Protein AF-A0A336N4U8-F1 (afdb_monomer_lite)

pLDDT: mean 80.52, std 10.68, range [40.5, 95.94]

InterPro domains:
  IPR012902 Prokaryotic N-terminal methylation site [PF07963] (2-24)
  IPR012902 Prokaryotic N-terminal methylation site [PS00409] (3-23)
  IPR012902 Prokaryotic N-terminal methylation site [TIGR02532] (2-23)
  IPR045584 Pilin-like [SSF54523] (5-76)

Organism: Aggregatibacter aphrophilus (NCBI:txid732)

Radius of gyration: 25.29 Å; chains: 1; bounding box: 46×40×78 Å

Structure (mmCIF, N/CA/C/O backbone):
data_AF-A0A336N4U8-F1
#
_entry.id   AF-A0A336N4U8-F1
#
loop_
_atom_site.group_PDB
_atom_site.id
_atom_site.type_symbol
_atom_site.label_atom_id
_atom_site.label_alt_id
_atom_site.label_comp_id
_atom_site.label_asym_id
_atom_site.label_entity_id
_atom_site.label_seq_id
_atom_site.pdbx_PDB_ins_code
_atom_site.Cartn_x
_atom_site.Cartn_y
_atom_site.Cartn_z
_atom_site.occupancy
_atom_site.B_iso_or_equiv
_atom_site.auth_seq_id
_atom_site.auth_comp_id
_atom_site.auth_asym_id
_atom_site.auth_atom_id
_atom_site.pdbx_PDB_model_num
ATOM 1 N N . MET A 1 1 ? -20.601 27.122 49.981 1.00 42.88 1 MET A N 1
ATOM 2 C CA . MET A 1 1 ? -21.304 25.830 50.138 1.00 42.88 1 MET A CA 1
ATOM 3 C C . MET A 1 1 ? -20.986 24.966 48.926 1.00 42.88 1 MET A C 1
ATOM 5 O O . MET A 1 1 ? -21.447 25.288 47.840 1.00 42.88 1 MET A O 1
ATOM 9 N N . GLN A 1 2 ? -20.132 23.950 49.074 1.00 58.97 2 GLN A N 1
ATOM 10 C CA . GLN A 1 2 ? -19.829 23.014 47.985 1.00 58.97 2 GLN A CA 1
ATOM 11 C C . GLN A 1 2 ? -20.971 21.997 47.897 1.00 58.97 2 GLN A C 1
ATOM 13 O O . GLN A 1 2 ? -21.225 21.275 48.858 1.00 58.97 2 GLN A O 1
ATOM 18 N N . LYS A 1 3 ? -21.703 21.980 46.778 1.00 71.00 3 LYS A N 1
ATOM 19 C CA . LYS A 1 3 ? -22.674 20.918 46.496 1.00 71.00 3 LYS A CA 1
ATOM 20 C C . LYS A 1 3 ? -21.873 19.670 46.123 1.00 71.00 3 LYS A C 1
ATOM 22 O O . LYS A 1 3 ? -21.186 19.676 45.107 1.00 71.00 3 LYS A O 1
ATOM 27 N N . GLY A 1 4 ? -21.884 18.659 46.988 1.00 74.50 4 GLY A N 1
ATOM 28 C CA . GLY A 1 4 ? -21.254 17.371 46.704 1.00 74.50 4 GLY A CA 1
ATOM 29 C C . GLY A 1 4 ? -22.028 16.623 45.620 1.00 74.50 4 GLY A C 1
ATOM 30 O O . GLY A 1 4 ? -23.255 16.694 45.586 1.00 74.50 4 GLY A O 1
ATOM 31 N N . PHE A 1 5 ? -21.312 15.918 44.744 1.00 78.75 5 PHE A N 1
ATOM 32 C CA . PHE A 1 5 ? -21.928 15.009 43.778 1.00 78.75 5 PHE A CA 1
ATOM 33 C C . PHE A 1 5 ? -22.623 13.869 44.518 1.00 78.75 5 PHE A C 1
ATOM 35 O O . PHE A 1 5 ? -22.027 13.227 45.387 1.00 78.75 5 PHE A O 1
ATOM 42 N N . THR A 1 6 ? -23.881 13.606 44.172 1.00 88.69 6 THR A N 1
ATOM 43 C CA . THR A 1 6 ? -24.592 12.459 44.741 1.00 88.69 6 THR A CA 1
ATOM 44 C C . THR A 1 6 ? -24.152 11.172 44.044 1.00 88.69 6 THR A C 1
ATOM 46 O O . THR A 1 6 ? -23.841 11.159 42.853 1.00 88.69 6 THR A O 1
ATOM 49 N N . LEU A 1 7 ? -24.135 10.058 44.779 1.00 86.25 7 LEU A N 1
ATOM 50 C CA . LEU A 1 7 ? -23.745 8.752 44.230 1.00 86.25 7 LEU A CA 1
ATOM 51 C C . LEU A 1 7 ? -24.633 8.336 43.041 1.00 86.25 7 LEU A C 1
ATOM 53 O O . LEU A 1 7 ? -24.156 7.756 42.068 1.00 86.25 7 LEU A O 1
ATOM 57 N N . LEU A 1 8 ? -25.916 8.694 43.097 1.00 90.50 8 LEU A N 1
ATOM 58 C CA . LEU A 1 8 ? -26.890 8.443 42.038 1.00 90.50 8 LEU A CA 1
ATOM 59 C C . LEU A 1 8 ? -26.586 9.250 40.766 1.00 90.50 8 LEU A C 1
ATOM 61 O O . LEU A 1 8 ? -26.689 8.723 39.663 1.00 90.50 8 LEU A O 1
ATOM 65 N N . GLU A 1 9 ? -26.149 10.497 40.907 1.00 90.94 9 GLU A N 1
ATOM 66 C CA . GLU A 1 9 ? -25.780 11.364 39.784 1.00 90.94 9 GLU A CA 1
ATOM 67 C C . GLU A 1 9 ? -24.530 10.851 39.055 1.00 90.94 9 GLU A C 1
ATOM 69 O O . GLU A 1 9 ? -24.489 10.850 37.825 1.00 90.94 9 GLU A O 1
ATOM 74 N N . ILE A 1 10 ? -23.560 10.298 39.794 1.00 91.94 10 ILE A N 1
ATOM 75 C CA . ILE A 1 10 ? -22.389 9.629 39.206 1.00 91.94 10 ILE A CA 1
ATOM 76 C C . ILE A 1 10 ? -22.800 8.354 38.455 1.00 91.94 10 ILE A C 1
ATOM 78 O O . ILE A 1 10 ? -22.328 8.123 37.342 1.00 91.94 10 ILE A O 1
ATOM 82 N N . LEU A 1 11 ? -23.697 7.537 39.018 1.00 93.75 11 LEU A N 1
ATOM 83 C CA . LEU A 1 11 ? -24.187 6.318 38.361 1.00 93.75 11 LEU A CA 1
ATOM 84 C C . LEU A 1 11 ? -24.934 6.622 37.058 1.00 93.75 11 LEU A C 1
ATOM 86 O O . LEU A 1 11 ? -24.706 5.955 36.049 1.00 93.75 11 LEU A O 1
ATOM 90 N N . ILE A 1 12 ? -25.785 7.650 37.058 1.00 94.19 12 ILE A N 1
ATOM 91 C CA . ILE A 1 12 ? -26.498 8.089 35.855 1.00 94.19 12 ILE A CA 1
ATOM 92 C C . ILE A 1 12 ? -25.511 8.629 34.816 1.00 94.19 12 ILE A C 1
ATOM 94 O O . ILE A 1 12 ? -25.603 8.262 33.645 1.00 94.19 12 ILE A O 1
ATOM 98 N N . ALA A 1 13 ? -24.532 9.442 35.222 1.00 94.62 13 ALA A N 1
ATOM 99 C CA . ALA A 1 13 ? -23.511 9.950 34.311 1.00 94.62 13 ALA A CA 1
ATOM 100 C C . ALA A 1 13 ? -22.697 8.814 33.666 1.00 94.62 13 ALA A C 1
ATOM 102 O O . ALA A 1 13 ? -22.499 8.813 32.451 1.00 94.62 13 ALA A O 1
ATOM 103 N N . LEU A 1 14 ? -22.282 7.810 34.446 1.00 94.25 14 LEU A N 1
ATOM 104 C CA . LEU A 1 14 ? -21.571 6.634 33.934 1.00 94.25 14 LEU A CA 1
ATOM 105 C C . LEU A 1 14 ? -22.427 5.816 32.963 1.00 94.25 14 LEU A C 1
ATOM 107 O O . LEU A 1 14 ? -21.925 5.373 31.929 1.00 94.25 14 LEU A O 1
ATOM 111 N N . LEU A 1 15 ? -23.717 5.648 33.263 1.00 95.00 15 LEU A N 1
ATOM 112 C CA . LEU A 1 15 ? -24.656 4.963 32.379 1.00 95.00 15 LEU A CA 1
ATOM 113 C C . LEU A 1 15 ? -24.791 5.700 31.039 1.00 95.00 15 LEU A C 1
ATOM 115 O O . LEU A 1 15 ? -24.686 5.076 29.985 1.00 95.00 15 LEU A O 1
ATOM 119 N N . ILE A 1 16 ? -24.933 7.026 31.068 1.00 95.94 16 ILE A N 1
ATOM 120 C CA . ILE A 1 16 ? -25.013 7.852 29.856 1.00 95.94 16 ILE A CA 1
ATOM 121 C C . ILE A 1 16 ? -23.712 7.761 29.045 1.00 95.94 16 ILE A C 1
ATOM 123 O O . ILE A 1 16 ? -23.762 7.543 27.835 1.00 95.94 16 ILE A O 1
ATOM 127 N N . ILE A 1 17 ? -22.545 7.866 29.690 1.00 95.31 17 ILE A N 1
ATOM 128 C CA . ILE A 1 17 ? -21.240 7.759 29.016 1.00 95.31 17 ILE A CA 1
ATOM 129 C C . ILE A 1 17 ? -21.076 6.381 28.359 1.00 95.31 17 ILE A C 1
ATOM 131 O O . ILE A 1 17 ? -20.644 6.299 27.210 1.00 95.31 17 ILE A O 1
ATOM 135 N N . SER A 1 18 ? -21.462 5.305 29.048 1.00 93.44 18 SER A N 1
ATOM 136 C CA . SER A 1 18 ? -21.406 3.939 28.514 1.00 93.44 18 SER A CA 1
ATOM 137 C C . SER A 1 18 ? -22.267 3.773 27.254 1.00 93.44 18 SER A C 1
ATOM 139 O O . SER A 1 18 ? -21.812 3.245 26.233 1.00 93.44 18 SER A O 1
ATOM 141 N N . VAL A 1 19 ? -23.493 4.305 27.274 1.00 94.06 19 VAL A N 1
ATOM 142 C CA . VAL A 1 19 ? -24.397 4.275 26.114 1.00 94.06 19 VAL A CA 1
ATOM 143 C C . VAL A 1 19 ? -23.842 5.111 24.953 1.00 94.06 19 VAL A C 1
ATOM 145 O O . VAL A 1 19 ? -23.869 4.680 23.803 1.00 94.06 19 VAL A O 1
ATOM 148 N N . LEU A 1 20 ? -23.263 6.282 25.224 1.00 94.06 20 LEU A N 1
ATOM 149 C CA . LEU A 1 20 ? -22.661 7.117 24.179 1.00 94.06 20 LEU A CA 1
ATOM 150 C C . LEU A 1 20 ? -21.428 6.463 23.541 1.00 94.06 20 LEU A C 1
ATOM 152 O O . LEU A 1 20 ? -21.244 6.533 22.322 1.00 94.06 20 LEU A O 1
ATOM 156 N N . LEU A 1 21 ? -20.584 5.806 24.338 1.00 91.31 21 LEU A N 1
ATOM 157 C CA . LEU A 1 21 ? -19.394 5.113 23.842 1.00 91.31 21 LEU A CA 1
ATOM 158 C C . LEU A 1 21 ? -19.759 3.918 22.959 1.00 91.31 21 LEU A C 1
ATOM 160 O O . LEU A 1 21 ? -19.162 3.743 21.898 1.00 91.31 21 LEU A O 1
ATOM 164 N N . THR A 1 22 ? -20.766 3.134 23.349 1.00 90.56 22 THR A N 1
ATOM 165 C CA . THR A 1 22 ? -21.197 1.962 22.567 1.00 90.56 22 THR A CA 1
ATOM 166 C C . THR A 1 22 ? -21.756 2.335 21.193 1.00 90.56 22 THR A C 1
ATOM 168 O O . THR A 1 22 ? -21.591 1.565 20.251 1.00 90.56 22 THR A O 1
ATOM 171 N N . LEU A 1 23 ? -22.336 3.528 21.038 1.00 87.81 23 LEU A N 1
ATOM 172 C CA . LEU A 1 23 ? -22.851 4.018 19.755 1.00 87.81 23 LEU A CA 1
ATOM 173 C C . LEU A 1 23 ? -21.785 4.726 18.901 1.00 87.81 23 LEU A C 1
ATOM 175 O O . LEU A 1 23 ? -21.727 4.537 17.686 1.00 87.81 23 LEU A O 1
ATOM 179 N N . SER A 1 24 ? -20.928 5.542 19.519 1.00 85.50 24 SER A N 1
ATOM 180 C CA . SER A 1 24 ? -19.949 6.369 18.793 1.00 85.50 24 SER A CA 1
ATOM 181 C C . SER A 1 24 ? -18.732 5.585 18.288 1.00 85.50 24 SER A C 1
ATOM 183 O O . SER A 1 24 ? -18.225 5.871 17.199 1.00 85.50 24 SER A O 1
ATOM 185 N N . LEU A 1 25 ? -18.281 4.568 19.029 1.00 83.81 25 LEU A N 1
ATOM 186 C CA . LEU A 1 25 ? -17.136 3.733 18.652 1.00 83.81 25 LEU A CA 1
ATOM 187 C C . LEU A 1 25 ? -17.314 2.982 17.318 1.00 83.81 25 LEU A C 1
ATOM 189 O O . LEU A 1 25 ? -16.441 3.132 16.453 1.00 83.81 25 LEU A O 1
ATOM 193 N N . PRO A 1 26 ? -18.396 2.208 17.092 1.00 80.31 26 PRO A N 1
ATOM 194 C CA . PRO A 1 26 ? -18.562 1.477 15.836 1.00 80.31 26 PRO A CA 1
ATOM 195 C C . PRO A 1 26 ? -18.717 2.426 14.640 1.00 80.31 26 PRO A C 1
ATOM 197 O O . PRO A 1 26 ? -18.127 2.184 13.585 1.00 80.31 26 PRO A O 1
ATOM 200 N N . ALA A 1 27 ? -19.423 3.550 14.813 1.00 80.38 27 ALA A N 1
ATOM 201 C CA . ALA A 1 27 ? -19.584 4.562 13.770 1.00 80.38 27 ALA A CA 1
ATOM 202 C C . ALA A 1 27 ? -18.233 5.166 13.339 1.00 80.38 27 ALA A C 1
ATOM 204 O O . ALA A 1 27 ? -17.954 5.302 12.143 1.00 80.38 27 ALA A O 1
ATOM 205 N N . TRP A 1 28 ? -17.356 5.470 14.302 1.00 77.81 28 TRP A N 1
ATOM 206 C CA . TRP A 1 28 ? -16.018 5.986 14.015 1.00 77.81 28 TRP A CA 1
ATOM 207 C C . TRP A 1 28 ? -15.123 4.946 13.328 1.00 77.81 28 TRP A C 1
ATOM 209 O O . TRP A 1 28 ? -14.428 5.267 12.359 1.00 77.81 28 TRP A O 1
ATOM 219 N N . GLN A 1 29 ? -15.161 3.690 13.782 1.00 77.88 29 GLN A N 1
ATOM 220 C CA . GLN A 1 29 ? -14.406 2.599 13.161 1.00 77.88 29 GLN A CA 1
ATOM 221 C C . GLN A 1 29 ? -14.827 2.377 11.705 1.00 77.88 29 GLN A C 1
ATOM 223 O O . GLN A 1 29 ? -13.963 2.327 10.826 1.00 77.88 29 GLN A O 1
ATOM 228 N N . GLN A 1 30 ? -16.133 2.335 11.433 1.00 74.19 30 GLN A N 1
ATOM 229 C CA . GLN A 1 30 ? -16.668 2.143 10.086 1.00 74.19 30 GLN A CA 1
ATOM 230 C C . GLN A 1 30 ? -16.240 3.270 9.136 1.00 74.19 30 GLN A C 1
ATOM 232 O O . GLN A 1 30 ? -15.757 2.998 8.033 1.00 74.19 30 GLN A O 1
ATOM 237 N N . HIS A 1 31 ? -16.330 4.530 9.574 1.00 71.94 31 HIS A N 1
ATOM 238 C CA . HIS A 1 31 ? -15.916 5.667 8.750 1.00 71.94 31 HIS A CA 1
ATOM 239 C C . HIS A 1 31 ? -14.403 5.662 8.478 1.00 71.94 31 HIS A C 1
ATOM 241 O O . HIS A 1 31 ? -13.954 5.903 7.355 1.00 71.94 31 HIS A O 1
ATOM 247 N N . ARG A 1 32 ? -13.586 5.305 9.480 1.00 73.06 32 ARG A N 1
ATOM 248 C CA . ARG A 1 32 ? -12.132 5.173 9.308 1.00 73.06 32 ARG A CA 1
ATOM 249 C C . ARG A 1 32 ? -11.780 4.096 8.280 1.00 73.06 32 ARG A C 1
ATOM 251 O O . ARG A 1 32 ? -10.888 4.310 7.462 1.00 73.06 32 ARG A O 1
ATOM 258 N N . GLN A 1 33 ? -12.479 2.964 8.301 1.00 68.19 33 GLN A N 1
ATOM 259 C CA . GLN A 1 33 ? -12.231 1.843 7.394 1.00 68.19 33 GLN A CA 1
ATOM 260 C C . GLN A 1 33 ? -12.570 2.189 5.941 1.00 68.19 33 GLN A C 1
ATOM 262 O O . GLN A 1 33 ? -11.770 1.920 5.044 1.00 68.19 33 GLN A O 1
ATOM 267 N N . GLN A 1 34 ? -13.702 2.861 5.714 1.00 71.06 34 GLN A N 1
ATOM 268 C CA . GLN A 1 34 ? -14.089 3.351 4.388 1.00 71.06 34 GLN A CA 1
ATOM 269 C C . GLN A 1 34 ? -13.068 4.355 3.839 1.00 71.06 34 GLN A C 1
ATOM 271 O O . GLN A 1 34 ? -12.638 4.246 2.690 1.00 71.06 34 GLN A O 1
ATOM 276 N N . ASN A 1 35 ? -12.596 5.272 4.686 1.00 69.69 35 ASN A N 1
ATOM 277 C CA . ASN A 1 35 ? -11.606 6.274 4.295 1.00 69.69 35 ASN A CA 1
ATOM 278 C C . ASN A 1 35 ? -10.235 5.666 3.959 1.00 69.69 35 ASN A C 1
ATOM 280 O O . ASN A 1 35 ? -9.516 6.212 3.125 1.00 69.69 35 ASN A O 1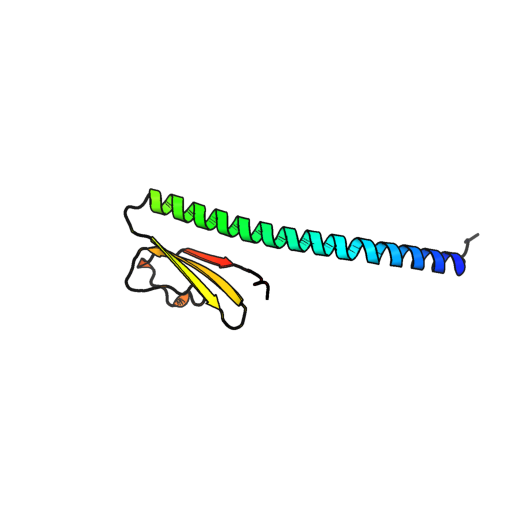
ATOM 284 N N . ILE A 1 36 ? -9.855 4.542 4.576 1.00 74.75 36 ILE A N 1
ATOM 285 C CA . ILE A 1 36 ? -8.615 3.831 4.230 1.00 74.75 36 ILE A CA 1
ATOM 286 C C . ILE A 1 36 ? -8.722 3.225 2.826 1.00 74.75 36 ILE A C 1
ATOM 288 O O . ILE A 1 36 ? -7.814 3.409 2.020 1.00 74.75 36 ILE A O 1
ATOM 292 N N . LEU A 1 37 ? -9.842 2.571 2.503 1.00 70.50 37 LEU A N 1
ATOM 293 C CA . LEU A 1 37 ? -10.043 1.964 1.183 1.00 70.50 37 LEU A CA 1
ATOM 294 C C . LEU A 1 37 ? -10.063 3.009 0.060 1.00 70.50 37 LEU A C 1
ATOM 296 O O . LEU A 1 37 ? -9.422 2.809 -0.969 1.00 70.50 37 LEU A O 1
ATOM 300 N N . GLN A 1 38 ? -10.750 4.135 0.273 1.00 78.44 38 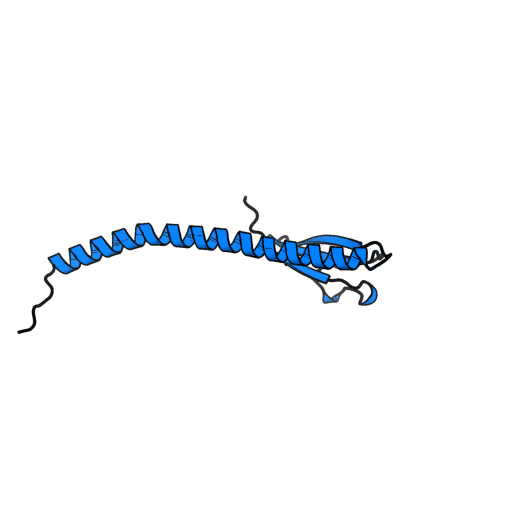GLN A N 1
ATOM 301 C CA . GLN A 1 38 ? -10.804 5.234 -0.698 1.00 78.44 38 GLN A CA 1
ATOM 302 C C . GLN A 1 38 ? -9.419 5.856 -0.929 1.00 78.44 38 GLN A C 1
ATOM 304 O O . GLN A 1 38 ? -9.026 6.106 -2.067 1.00 78.44 38 GLN A O 1
ATOM 309 N N . LYS A 1 39 ? -8.628 6.035 0.137 1.00 78.50 39 LYS A N 1
ATOM 310 C CA . LYS A 1 39 ? -7.256 6.551 0.025 1.00 78.50 39 LYS A CA 1
ATOM 311 C C . LYS A 1 39 ? -6.345 5.627 -0.778 1.00 78.50 39 LYS A C 1
ATOM 313 O O . LYS A 1 39 ? -5.585 6.112 -1.612 1.00 78.50 39 LYS A O 1
ATOM 318 N N . GLU A 1 40 ? -6.409 4.318 -0.544 1.00 78.88 40 GLU A N 1
ATOM 319 C CA . GLU A 1 40 ? -5.588 3.356 -1.288 1.00 78.88 40 GLU A CA 1
ATOM 320 C C . GLU A 1 40 ? -6.013 3.271 -2.765 1.00 78.88 40 GLU A C 1
ATOM 322 O O . GLU A 1 40 ? -5.150 3.268 -3.643 1.00 78.88 40 GLU A O 1
ATOM 327 N N . GLN A 1 41 ? -7.319 3.320 -3.061 1.00 81.06 41 GLN A N 1
ATOM 328 C CA . GLN A 1 41 ? -7.821 3.412 -4.441 1.00 81.06 41 GLN A CA 1
ATOM 329 C C . GLN A 1 41 ? -7.327 4.675 -5.150 1.00 81.06 41 GLN A C 1
ATOM 331 O O . GLN A 1 41 ? -6.876 4.609 -6.291 1.00 81.06 41 GLN A O 1
ATOM 336 N N . GLN A 1 42 ? -7.363 5.824 -4.477 1.00 86.19 42 GLN A N 1
ATOM 337 C CA . GLN A 1 42 ? -6.933 7.082 -5.078 1.00 86.19 42 GLN A CA 1
ATOM 338 C C . GLN A 1 42 ? -5.426 7.105 -5.364 1.00 86.19 42 GLN A C 1
ATOM 340 O O . GLN A 1 42 ? -5.017 7.589 -6.419 1.00 86.19 42 GLN A O 1
ATOM 345 N N . LYS A 1 43 ? -4.595 6.537 -4.478 1.00 84.00 43 LYS A N 1
ATOM 346 C CA . LYS A 1 43 ? -3.156 6.361 -4.746 1.00 84.00 43 LYS A CA 1
ATOM 347 C C . LYS A 1 43 ? -2.921 5.498 -5.981 1.00 84.00 43 LYS A C 1
ATOM 349 O O . LYS A 1 43 ? -2.137 5.881 -6.846 1.00 84.00 43 LYS A O 1
ATOM 354 N N . LEU A 1 44 ? -3.626 4.368 -6.075 1.00 86.50 44 LEU A N 1
ATOM 355 C CA . LEU A 1 44 ? -3.541 3.477 -7.228 1.00 86.50 44 LEU A CA 1
ATOM 356 C C . LEU A 1 44 ? -3.943 4.194 -8.520 1.00 86.50 44 LEU A C 1
ATOM 358 O O . LEU A 1 44 ? -3.236 4.112 -9.519 1.00 86.50 44 LEU A O 1
ATOM 362 N N . TYR A 1 45 ? -5.054 4.928 -8.486 1.00 89.06 45 TYR A N 1
ATOM 363 C CA . TYR A 1 45 ? -5.553 5.680 -9.631 1.00 89.06 45 TYR A CA 1
ATOM 364 C C . TYR A 1 45 ? -4.543 6.726 -10.117 1.00 89.06 45 TYR A C 1
ATOM 366 O O . TYR A 1 45 ? -4.268 6.810 -11.312 1.00 89.06 45 TYR A O 1
ATOM 374 N N . ILE A 1 46 ? -3.947 7.493 -9.198 1.00 88.38 46 ILE A N 1
ATOM 375 C CA . ILE A 1 46 ? -2.927 8.494 -9.539 1.00 88.38 46 ILE A CA 1
ATOM 376 C C . ILE A 1 46 ? -1.698 7.822 -10.160 1.00 88.38 46 ILE A C 1
ATOM 378 O O . ILE A 1 46 ? -1.215 8.290 -11.188 1.00 88.38 46 ILE A O 1
ATOM 382 N N . PHE A 1 47 ? -1.227 6.715 -9.580 1.00 88.38 47 PHE A N 1
ATOM 383 C CA . PHE A 1 47 ? -0.096 5.951 -10.109 1.00 88.38 47 PHE A CA 1
ATOM 384 C C . PHE A 1 47 ? -0.360 5.455 -11.537 1.00 88.38 47 PHE A C 1
ATOM 386 O O . PHE A 1 47 ? 0.438 5.707 -12.438 1.00 88.38 47 PHE A O 1
ATOM 393 N N . LEU A 1 48 ? -1.513 4.821 -11.773 1.00 88.69 48 LEU A N 1
ATOM 394 C CA . LEU A 1 48 ? -1.897 4.345 -13.104 1.00 88.69 48 LEU A CA 1
ATOM 395 C C . LEU A 1 48 ? -1.999 5.493 -14.111 1.00 88.69 48 LEU A C 1
ATOM 397 O O . LEU A 1 48 ? -1.500 5.369 -15.225 1.00 88.69 48 LEU A O 1
ATOM 401 N N . ARG A 1 49 ? -2.580 6.628 -13.712 1.00 90.31 49 ARG A N 1
ATOM 402 C CA . ARG A 1 49 ? -2.703 7.804 -14.580 1.00 90.31 49 ARG A CA 1
ATOM 403 C C . ARG A 1 49 ? -1.344 8.407 -14.942 1.00 90.31 49 ARG A C 1
ATOM 405 O O . ARG A 1 49 ? -1.149 8.827 -16.077 1.00 90.31 49 ARG A O 1
ATOM 412 N N . GLN A 1 50 ? -0.396 8.433 -14.004 1.00 88.06 50 GLN A N 1
ATOM 413 C CA . GLN A 1 50 ? 0.977 8.876 -14.269 1.00 88.06 50 GLN A CA 1
ATOM 414 C C . GLN A 1 50 ? 1.689 7.961 -15.270 1.00 88.06 50 GLN A C 1
ATOM 416 O O . GLN A 1 50 ? 2.401 8.448 -16.146 1.00 88.06 50 GLN A O 1
ATOM 421 N N . ILE A 1 51 ? 1.482 6.648 -15.159 1.00 87.06 51 ILE A N 1
ATOM 422 C CA . ILE A 1 51 ? 2.046 5.678 -16.102 1.00 87.06 51 ILE A CA 1
ATOM 423 C C . ILE A 1 51 ? 1.408 5.843 -17.475 1.00 87.06 51 ILE A C 1
ATOM 425 O O . ILE A 1 51 ? 2.137 5.927 -18.453 1.00 87.06 51 ILE A O 1
ATOM 429 N N . GLN A 1 52 ? 0.081 5.952 -17.556 1.00 87.62 52 GLN A N 1
ATOM 430 C CA . GLN A 1 52 ? -0.629 6.174 -18.820 1.00 87.62 52 GLN A CA 1
ATOM 431 C C . GLN A 1 52 ? -0.112 7.420 -19.544 1.00 87.62 52 GLN A C 1
ATOM 433 O O . GLN A 1 52 ? 0.277 7.321 -20.701 1.00 87.62 52 GLN A O 1
ATOM 438 N N . ALA A 1 53 ? 0.013 8.552 -18.844 1.00 87.75 53 ALA A N 1
ATOM 439 C CA . ALA A 1 53 ? 0.559 9.779 -19.426 1.00 87.75 53 ALA A CA 1
ATOM 440 C C . ALA A 1 53 ? 1.999 9.604 -19.948 1.00 87.75 53 ALA A C 1
ATOM 442 O O . ALA A 1 53 ? 2.393 10.225 -20.932 1.00 87.75 53 ALA A O 1
ATOM 443 N N . ARG A 1 54 ? 2.801 8.752 -19.298 1.00 84.56 54 ARG A N 1
ATOM 444 C CA . ARG A 1 54 ? 4.162 8.437 -19.746 1.00 84.56 54 ARG A CA 1
ATOM 445 C C . ARG A 1 54 ? 4.168 7.502 -20.955 1.00 84.56 54 ARG A C 1
ATOM 447 O O . ARG A 1 54 ? 4.971 7.723 -21.852 1.00 84.56 54 ARG A O 1
ATOM 454 N N . VAL A 1 55 ? 3.293 6.499 -20.974 1.00 87.44 55 VAL A N 1
ATOM 455 C CA . VAL A 1 55 ? 3.116 5.564 -22.097 1.00 87.44 55 VAL A CA 1
ATOM 456 C C . VAL A 1 55 ? 2.627 6.304 -23.338 1.00 87.44 55 VAL A C 1
ATOM 458 O O . VAL A 1 55 ? 3.115 6.043 -24.421 1.00 87.44 55 VAL A O 1
ATOM 461 N N . GLU A 1 56 ? 1.716 7.266 -23.201 1.00 88.25 56 GLU A N 1
ATOM 462 C CA . GLU A 1 56 ? 1.251 8.077 -24.337 1.00 88.25 56 GLU A CA 1
ATOM 463 C C . GLU A 1 56 ? 2.363 8.957 -24.927 1.00 88.25 56 GLU A C 1
ATOM 465 O O . GLU A 1 56 ? 2.373 9.225 -26.126 1.00 88.25 56 GLU A O 1
ATOM 470 N N . ASN A 1 57 ? 3.315 9.388 -24.095 1.00 86.75 57 ASN A N 1
ATOM 471 C CA . ASN A 1 57 ? 4.439 10.232 -24.500 1.00 86.75 57 ASN A CA 1
ATOM 472 C C . ASN A 1 57 ? 5.717 9.436 -24.852 1.00 86.75 57 ASN A C 1
ATOM 474 O O . ASN A 1 57 ? 6.760 10.029 -25.120 1.00 86.75 57 ASN A O 1
ATOM 478 N N . SER A 1 58 ? 5.672 8.103 -24.813 1.00 80.81 58 SER A N 1
ATOM 479 C CA . SER A 1 58 ? 6.804 7.209 -25.086 1.00 80.81 58 SER A CA 1
ATOM 480 C C . SER A 1 58 ? 6.384 6.174 -26.126 1.00 80.81 58 SER A C 1
ATOM 482 O O . SER A 1 58 ? 5.310 5.597 -26.048 1.00 80.81 58 SER A O 1
ATOM 484 N N . SER A 1 59 ? 7.233 5.902 -27.114 1.00 81.75 59 SER A N 1
ATOM 485 C CA . SER A 1 59 ? 6.983 4.844 -28.104 1.00 81.75 59 SER A CA 1
ATOM 486 C C . SER A 1 59 ? 7.281 3.433 -27.578 1.00 81.75 59 SER A C 1
ATOM 488 O O . SER A 1 59 ? 7.151 2.460 -28.321 1.00 81.75 59 SER A O 1
ATOM 490 N N . ASP A 1 60 ? 7.723 3.312 -26.325 1.00 84.94 60 ASP A N 1
ATOM 491 C CA . ASP A 1 60 ? 8.163 2.051 -25.740 1.00 84.94 60 ASP A CA 1
ATOM 492 C C . ASP A 1 60 ? 6.996 1.260 -25.144 1.00 84.94 60 ASP A C 1
ATOM 494 O O . ASP A 1 60 ? 5.989 1.804 -24.690 1.00 84.94 60 ASP A O 1
ATOM 498 N N . ILE A 1 61 ? 7.143 -0.063 -25.097 1.00 84.00 61 ILE A N 1
ATOM 499 C CA . ILE A 1 61 ? 6.165 -0.939 -24.448 1.00 84.00 61 ILE A CA 1
ATOM 500 C C . ILE A 1 61 ? 6.457 -0.956 -22.948 1.00 84.00 61 ILE A C 1
ATOM 502 O O . ILE A 1 61 ? 7.552 -1.335 -22.536 1.00 84.00 61 ILE A O 1
ATOM 506 N N . TRP A 1 62 ? 5.471 -0.598 -22.129 1.00 85.81 62 TRP A N 1
ATOM 507 C CA . TRP A 1 62 ? 5.575 -0.629 -20.670 1.00 85.81 62 TRP A CA 1
ATOM 508 C C . TRP A 1 62 ? 4.910 -1.879 -20.089 1.00 85.81 62 TRP A C 1
ATOM 510 O O . TRP A 1 62 ? 3.816 -2.268 -20.496 1.00 85.81 62 TRP A O 1
ATOM 520 N N . PHE A 1 63 ? 5.551 -2.490 -19.097 1.00 86.75 63 PHE A N 1
ATOM 521 C CA . PHE A 1 63 ? 4.996 -3.578 -18.301 1.00 86.75 63 PHE A CA 1
ATOM 522 C C . PHE A 1 63 ? 4.519 -3.076 -16.946 1.00 86.75 63 PHE A C 1
ATOM 524 O O . PHE A 1 63 ? 5.245 -2.373 -16.245 1.00 86.75 63 PHE A O 1
ATOM 531 N N . LEU A 1 64 ? 3.309 -3.497 -16.570 1.00 88.38 64 LEU A N 1
ATOM 532 C CA . LEU A 1 64 ? 2.764 -3.345 -15.228 1.00 88.38 64 LEU A CA 1
ATOM 533 C C . LEU A 1 64 ? 2.839 -4.699 -14.515 1.00 88.38 64 LEU A C 1
ATOM 535 O O . LEU A 1 64 ? 2.163 -5.651 -14.898 1.00 88.38 64 LEU A O 1
ATOM 539 N N . ILE A 1 65 ? 3.674 -4.781 -13.486 1.00 87.19 65 ILE A N 1
ATOM 540 C CA . ILE A 1 65 ? 3.973 -6.007 -12.746 1.00 87.19 65 ILE A CA 1
ATOM 541 C C . ILE A 1 65 ? 3.414 -5.870 -11.334 1.00 87.19 65 ILE A C 1
ATOM 543 O O . ILE A 1 65 ? 3.629 -4.853 -10.674 1.00 87.19 65 ILE A O 1
ATOM 547 N N . ALA A 1 66 ? 2.720 -6.904 -10.859 1.00 87.62 66 ALA A N 1
ATOM 548 C CA . ALA A 1 66 ? 2.193 -6.975 -9.502 1.00 87.62 66 ALA A CA 1
ATOM 549 C C . ALA A 1 66 ? 2.916 -8.058 -8.696 1.00 87.62 66 ALA A C 1
ATOM 551 O 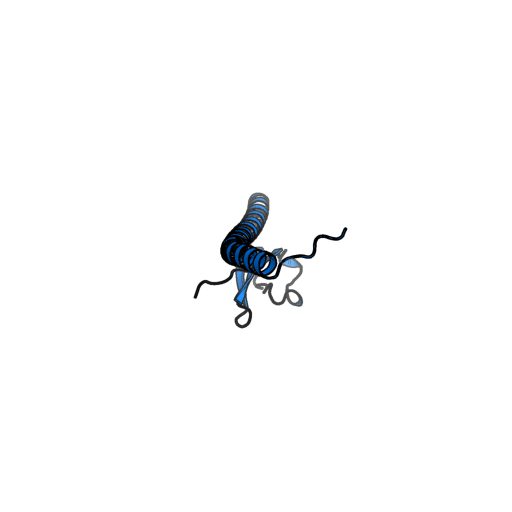O . ALA A 1 66 ? 2.775 -9.247 -8.970 1.00 87.62 66 ALA A O 1
ATOM 552 N N . ASN A 1 67 ? 3.650 -7.639 -7.668 1.00 86.44 67 ASN A N 1
ATOM 553 C CA . ASN A 1 67 ? 4.333 -8.514 -6.724 1.00 86.44 67 ASN A CA 1
ATOM 554 C C . ASN A 1 67 ? 3.546 -8.563 -5.408 1.00 86.44 67 ASN A C 1
ATOM 556 O O . ASN A 1 67 ? 3.082 -7.537 -4.906 1.00 86.44 67 ASN A O 1
ATOM 560 N N . ARG A 1 68 ? 3.392 -9.755 -4.826 1.00 85.25 68 ARG A N 1
ATOM 561 C CA . ARG A 1 68 ? 2.714 -9.956 -3.535 1.00 85.25 68 ARG A CA 1
ATOM 562 C C . ARG A 1 68 ? 3.673 -10.592 -2.552 1.00 85.25 68 ARG A C 1
ATOM 564 O O . ARG A 1 68 ? 4.190 -11.683 -2.789 1.00 85.25 68 ARG A O 1
ATOM 571 N N . HIS A 1 69 ? 3.842 -9.961 -1.398 1.00 82.75 69 HIS A N 1
ATOM 572 C CA . HIS A 1 69 ? 4.624 -10.556 -0.332 1.00 82.75 69 HIS A CA 1
ATOM 573 C C . HIS A 1 69 ? 3.784 -11.590 0.432 1.00 82.75 69 HIS A C 1
ATOM 575 O O . HIS A 1 69 ? 2.833 -11.231 1.126 1.00 82.75 69 HIS A O 1
ATOM 581 N N . GLN A 1 70 ? 4.166 -12.867 0.331 1.00 79.38 70 GLN A N 1
ATOM 582 C CA . GLN A 1 70 ? 3.443 -14.020 0.894 1.00 79.38 70 GLN A CA 1
ATOM 583 C C . GLN A 1 70 ? 3.122 -13.871 2.396 1.00 79.38 70 GLN A C 1
ATOM 585 O O . GLN A 1 70 ? 2.002 -14.144 2.819 1.00 79.38 70 GLN A O 1
ATOM 590 N N . MET A 1 71 ? 4.077 -13.366 3.188 1.00 76.31 71 MET A N 1
ATOM 591 C CA . MET A 1 71 ? 3.953 -13.275 4.652 1.00 76.31 71 MET A CA 1
ATOM 592 C C . MET A 1 71 ? 3.126 -12.078 5.129 1.00 76.31 71 MET A C 1
ATOM 594 O O . MET A 1 71 ? 2.375 -12.182 6.090 1.00 76.31 71 MET A O 1
ATOM 598 N N . THR A 1 72 ? 3.272 -10.920 4.480 1.00 73.94 72 THR A N 1
ATOM 599 C CA . THR A 1 72 ? 2.656 -9.664 4.960 1.00 73.94 72 THR A CA 1
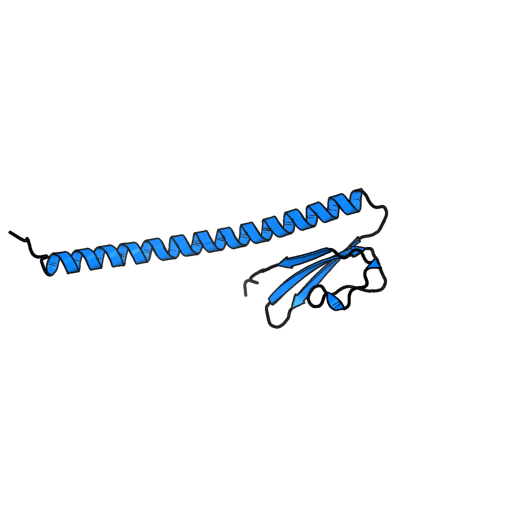ATOM 600 C C . THR A 1 72 ? 1.433 -9.239 4.162 1.00 73.94 72 THR A C 1
ATOM 602 O O . THR A 1 72 ? 0.843 -8.209 4.475 1.00 73.94 72 THR A O 1
ATOM 605 N N . GLN A 1 73 ? 1.070 -9.994 3.118 1.00 73.06 73 GLN A N 1
ATOM 606 C CA . GLN A 1 73 ? -0.056 -9.689 2.227 1.00 73.06 73 GLN A CA 1
ATOM 607 C C . GLN A 1 73 ? 0.028 -8.300 1.573 1.00 73.06 73 GLN A C 1
ATOM 609 O O . GLN A 1 73 ? -0.955 -7.783 1.050 1.00 73.06 73 GLN A O 1
ATOM 614 N N . ARG A 1 74 ? 1.219 -7.689 1.581 1.00 79.25 74 ARG A N 1
ATOM 615 C CA . ARG A 1 74 ? 1.478 -6.411 0.925 1.00 79.25 74 ARG A CA 1
ATOM 616 C C . ARG A 1 74 ? 1.614 -6.641 -0.567 1.00 79.25 74 ARG A C 1
ATOM 618 O O . ARG A 1 74 ? 2.366 -7.518 -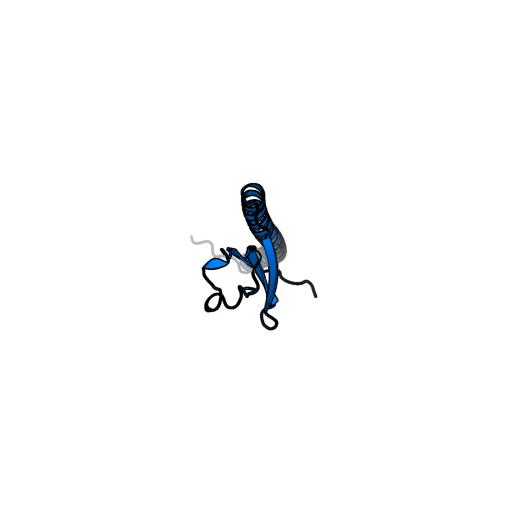0.998 1.00 79.25 74 ARG A O 1
ATOM 625 N N . TRP A 1 75 ? 0.896 -5.831 -1.324 1.00 82.88 75 TRP A N 1
ATOM 626 C CA . TRP A 1 75 ? 0.984 -5.800 -2.771 1.00 82.88 75 TRP A CA 1
ATOM 627 C C . TRP A 1 75 ? 1.895 -4.661 -3.181 1.00 82.88 75 TRP A C 1
ATOM 629 O O . TRP A 1 75 ? 1.952 -3.619 -2.529 1.00 82.88 75 TRP A O 1
ATOM 639 N N . CYS A 1 76 ? 2.619 -4.862 -4.261 1.00 85.62 76 CYS A N 1
ATOM 640 C CA . CYS A 1 76 ? 3.508 -3.865 -4.796 1.00 85.62 76 CYS A CA 1
ATOM 641 C C . CYS A 1 76 ? 3.405 -3.880 -6.317 1.00 85.62 76 CYS A C 1
ATOM 643 O O . CYS A 1 76 ? 3.515 -4.933 -6.943 1.00 85.62 76 CYS A O 1
ATOM 645 N N . LEU A 1 77 ? 3.143 -2.715 -6.898 1.00 87.88 77 LEU A N 1
ATOM 646 C CA . LEU A 1 77 ? 3.060 -2.531 -8.337 1.00 87.88 77 LEU A CA 1
ATOM 647 C C . LEU A 1 77 ? 4.332 -1.871 -8.846 1.00 87.88 77 LEU A C 1
ATOM 649 O O . LEU A 1 77 ? 4.829 -0.909 -8.258 1.00 87.88 77 LEU A O 1
ATOM 653 N N . THR A 1 78 ? 4.822 -2.386 -9.964 1.00 88.31 78 THR A N 1
ATOM 654 C CA . THR A 1 78 ? 5.949 -1.832 -10.709 1.00 88.31 78 THR A CA 1
ATOM 655 C C . THR A 1 78 ? 5.497 -1.513 -12.115 1.00 88.31 78 THR A C 1
ATOM 657 O O . THR A 1 78 ? 4.923 -2.374 -12.774 1.00 88.31 78 THR A O 1
ATOM 660 N N . ALA A 1 79 ? 5.784 -0.306 -12.585 1.00 88.62 79 ALA A N 1
ATOM 661 C CA . ALA A 1 79 ? 5.720 0.016 -13.999 1.00 88.62 79 ALA A CA 1
ATOM 662 C C . ALA A 1 79 ? 7.131 0.216 -14.527 1.00 88.62 79 ALA A C 1
ATOM 664 O O . ALA A 1 79 ? 7.869 1.053 -14.012 1.00 88.62 79 ALA A O 1
ATOM 665 N N . GLN A 1 80 ? 7.507 -0.568 -15.526 1.00 86.94 80 GLN A N 1
ATOM 666 C CA . GLN A 1 80 ? 8.853 -0.562 -16.082 1.00 86.94 80 GLN A CA 1
ATOM 667 C C . GLN A 1 80 ? 8.792 -0.678 -17.603 1.00 86.94 80 GLN A C 1
ATOM 669 O O . GLN A 1 80 ? 7.829 -1.224 -18.142 1.00 86.94 80 GLN A O 1
ATOM 674 N N . ILE A 1 81 ? 9.814 -0.197 -18.302 1.00 86.06 81 ILE A N 1
ATOM 675 C CA . ILE A 1 81 ? 9.921 -0.409 -19.750 1.00 86.06 81 ILE A CA 1
ATOM 676 C C . ILE A 1 81 ? 10.194 -1.899 -20.008 1.00 86.06 81 ILE A C 1
ATOM 678 O O . ILE A 1 81 ? 10.831 -2.579 -19.196 1.00 86.06 81 ILE A O 1
ATOM 682 N N . LYS A 1 82 ? 9.680 -2.437 -21.119 1.00 84.06 82 LYS A N 1
ATOM 683 C CA . LYS A 1 82 ? 9.929 -3.816 -21.540 1.00 84.06 82 LYS A CA 1
ATOM 684 C C . LYS A 1 82 ? 11.436 -4.068 -21.598 1.00 84.06 82 LYS A C 1
ATOM 686 O O . LYS A 1 82 ? 12.157 -3.453 -22.375 1.00 84.06 82 LYS A O 1
ATOM 691 N N . SER A 1 83 ? 11.882 -5.005 -20.776 1.00 82.12 83 SER A N 1
ATOM 692 C CA . SER A 1 83 ? 13.268 -5.444 -20.668 1.00 82.12 83 SER A CA 1
ATOM 693 C C . SER A 1 83 ? 13.278 -6.922 -20.289 1.00 82.12 83 SER A C 1
ATOM 695 O O . SER A 1 83 ? 12.295 -7.425 -19.740 1.00 82.12 83 SER A O 1
ATOM 697 N N . ASP A 1 84 ? 14.387 -7.607 -20.553 1.00 82.06 84 ASP A N 1
ATOM 698 C CA . ASP A 1 84 ? 14.569 -9.018 -20.192 1.00 82.06 84 ASP A CA 1
ATOM 699 C C . ASP A 1 84 ? 14.612 -9.234 -18.671 1.00 82.06 84 ASP A C 1
ATOM 701 O O . ASP A 1 84 ? 14.385 -10.341 -18.183 1.00 82.06 84 ASP A O 1
ATOM 705 N N . LYS A 1 85 ? 14.879 -8.172 -17.898 1.00 81.69 85 LYS A N 1
ATOM 706 C CA . LYS A 1 85 ? 14.891 -8.203 -16.432 1.00 81.69 85 LYS A CA 1
ATOM 707 C C . LYS A 1 85 ? 13.602 -7.611 -15.865 1.00 81.69 85 LYS A C 1
ATOM 709 O O . LYS A 1 85 ? 13.279 -6.446 -16.094 1.00 81.69 85 LYS A O 1
ATOM 714 N N . LEU A 1 86 ? 12.888 -8.410 -15.076 1.00 81.56 86 LEU A N 1
ATOM 715 C CA . LEU A 1 86 ? 11.718 -7.981 -14.310 1.00 81.56 86 LEU A CA 1
ATOM 716 C C . LEU A 1 86 ? 12.162 -7.507 -12.927 1.00 81.56 86 LEU A C 1
ATOM 718 O O . LEU A 1 86 ? 12.883 -8.219 -12.228 1.00 81.56 86 LEU A O 1
ATOM 722 N N . CYS A 1 87 ? 11.728 -6.316 -12.527 1.00 81.81 87 CYS A N 1
ATOM 723 C CA . CYS A 1 87 ? 12.043 -5.775 -11.216 1.00 81.81 87 CYS A CA 1
ATOM 724 C C . CYS A 1 87 ? 10.978 -6.160 -10.187 1.00 81.81 87 CYS A C 1
ATOM 726 O O . CYS A 1 87 ? 9.783 -5.917 -10.370 1.00 81.81 87 CYS A O 1
ATOM 728 N N . ASP A 1 88 ? 11.432 -6.732 -9.072 1.00 82.94 88 ASP A N 1
ATOM 729 C CA . ASP A 1 88 ? 10.599 -6.940 -7.895 1.00 82.94 88 ASP A CA 1
ATOM 730 C C . ASP A 1 88 ? 10.685 -5.714 -6.983 1.00 82.94 88 ASP A C 1
ATOM 732 O O . ASP A 1 88 ? 11.711 -5.427 -6.367 1.00 82.94 88 ASP A O 1
ATOM 736 N N . CYS A 1 89 ? 9.584 -4.982 -6.874 1.00 81.69 89 CYS A N 1
ATOM 737 C CA . CYS A 1 89 ? 9.507 -3.803 -6.024 1.00 81.69 89 CYS A CA 1
ATOM 738 C C . CYS A 1 89 ? 9.430 -4.102 -4.523 1.00 81.69 89 CYS A C 1
ATOM 740 O O . CYS A 1 89 ? 9.529 -3.179 -3.714 1.00 81.69 89 CYS A O 1
ATOM 742 N N . LEU A 1 90 ? 9.310 -5.374 -4.129 1.00 80.38 90 LEU A N 1
ATOM 743 C CA . LEU A 1 90 ? 9.565 -5.796 -2.752 1.00 80.38 90 LEU A CA 1
ATOM 744 C C . LEU A 1 90 ? 11.065 -5.783 -2.424 1.00 80.38 90 LEU A C 1
ATOM 746 O O . LEU A 1 90 ? 11.421 -5.665 -1.252 1.00 80.38 90 LEU A O 1
ATOM 750 N N . ASN A 1 91 ? 11.934 -5.870 -3.438 1.00 81.00 91 ASN A N 1
ATOM 751 C CA . ASN A 1 91 ? 13.386 -5.865 -3.291 1.00 81.00 91 ASN A CA 1
ATOM 752 C C . ASN A 1 91 ? 14.072 -4.954 -4.339 1.00 81.00 91 ASN A C 1
ATOM 754 O O . ASN A 1 91 ? 14.770 -5.435 -5.238 1.00 81.00 91 ASN A O 1
ATOM 758 N N . PRO A 1 92 ? 13.911 -3.621 -4.222 1.00 73.12 92 PRO A N 1
ATOM 759 C CA . PRO A 1 92 ? 14.292 -2.661 -5.262 1.00 73.12 92 PRO A CA 1
ATOM 760 C C . PRO A 1 92 ? 15.803 -2.566 -5.526 1.00 73.12 92 PRO A C 1
ATOM 762 O O . PRO A 1 92 ? 16.206 -2.035 -6.556 1.00 73.12 92 PRO A O 1
ATOM 765 N N . GLN A 1 93 ? 16.650 -3.084 -4.629 1.00 73.88 93 GLN A N 1
ATOM 766 C CA . GLN A 1 93 ? 18.111 -2.977 -4.742 1.00 73.88 93 GLN A CA 1
ATOM 767 C C . GLN A 1 93 ? 18.704 -3.742 -5.934 1.00 73.88 93 GLN A C 1
ATOM 769 O O . GLN A 1 93 ? 19.815 -3.437 -6.357 1.00 73.88 93 GLN A O 1
ATOM 774 N N . HIS A 1 94 ? 17.970 -4.702 -6.498 1.00 71.25 94 HIS A N 1
ATOM 775 C CA . HIS A 1 94 ? 18.447 -5.541 -7.602 1.00 71.25 94 HIS A CA 1
ATOM 776 C C . HIS A 1 94 ? 17.919 -5.102 -8.979 1.00 71.25 94 HIS A C 1
ATOM 778 O O . HIS A 1 94 ? 18.141 -5.797 -9.971 1.00 71.25 94 HIS A O 1
ATOM 784 N N . CYS A 1 95 ? 17.214 -3.969 -9.061 1.00 77.38 95 CYS A N 1
ATOM 785 C CA . CYS A 1 95 ? 16.655 -3.478 -10.318 1.00 77.38 95 CYS A CA 1
ATOM 786 C C . CYS A 1 95 ? 17.703 -2.667 -11.110 1.00 77.38 95 CYS A C 1
ATOM 788 O O . CYS A 1 95 ? 18.272 -1.719 -10.561 1.00 77.38 95 CYS A O 1
ATOM 790 N N . PRO A 1 96 ? 17.967 -2.992 -12.392 1.00 74.38 96 PRO A N 1
ATOM 791 C CA . PRO A 1 96 ? 18.847 -2.187 -13.234 1.00 74.38 96 PRO A CA 1
ATOM 792 C C . PRO A 1 96 ? 18.262 -0.784 -13.445 1.00 74.38 96 PRO A C 1
ATOM 794 O O . PRO A 1 96 ? 17.066 -0.637 -13.699 1.00 74.38 96 PRO A O 1
ATOM 797 N N . GLN A 1 97 ? 19.105 0.251 -13.402 1.00 68.62 97 GLN A N 1
ATOM 798 C CA . GLN A 1 97 ? 18.669 1.645 -13.602 1.00 68.62 97 GLN A CA 1
ATOM 799 C C . GLN A 1 97 ? 18.119 1.911 -15.016 1.00 68.62 97 GLN A C 1
ATOM 801 O O . GLN A 1 97 ? 17.339 2.838 -15.213 1.00 68.62 97 GLN A O 1
ATOM 806 N N . GLU A 1 98 ? 18.472 1.062 -15.982 1.00 63.53 98 GLU A N 1
ATOM 807 C CA . GLU A 1 98 ? 18.059 1.151 -17.388 1.00 63.53 98 GLU A CA 1
ATOM 808 C C . GLU A 1 98 ? 16.549 0.939 -17.594 1.00 63.53 98 GLU A C 1
ATOM 810 O O . GLU A 1 98 ? 15.989 1.385 -18.591 1.00 63.53 98 GLU A O 1
ATOM 815 N N . VAL A 1 99 ? 15.854 0.303 -16.644 1.00 65.50 99 VAL A N 1
ATOM 816 C CA . VAL A 1 99 ? 14.453 -0.120 -16.824 1.00 65.50 99 VAL A CA 1
ATOM 817 C C . VAL A 1 99 ? 13.428 0.968 -16.429 1.00 65.50 99 VAL A C 1
ATOM 819 O O . VAL A 1 99 ? 12.220 0.753 -16.535 1.00 65.50 99 VAL A O 1
ATOM 822 N N . SER A 1 100 ? 13.874 2.160 -15.996 1.00 64.25 100 SER A N 1
ATOM 823 C CA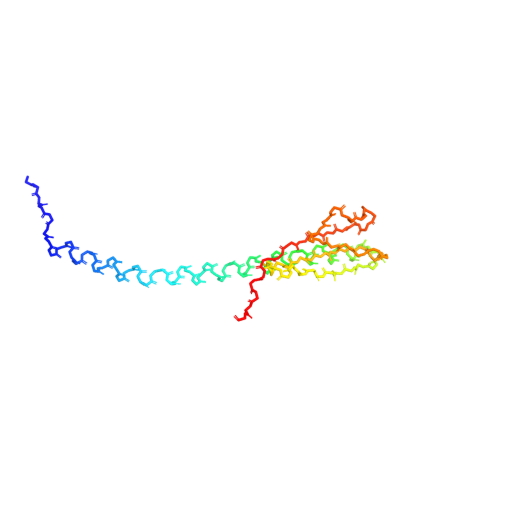 . SER A 1 100 ? 13.009 3.292 -15.581 1.00 64.25 100 SER A CA 1
ATOM 824 C C . SER A 1 100 ? 11.827 2.875 -14.687 1.00 64.25 100 SER A C 1
ATOM 826 O O . SER A 1 100 ? 10.682 3.298 -14.884 1.00 64.25 100 SER A O 1
ATOM 828 N N . ALA A 1 101 ? 12.096 2.008 -13.710 1.00 72.69 101 ALA A N 1
ATOM 829 C CA . ALA A 1 101 ? 11.060 1.377 -12.907 1.00 72.69 101 ALA A CA 1
ATOM 830 C C . ALA A 1 101 ? 10.439 2.356 -11.892 1.00 72.69 101 ALA A C 1
ATOM 832 O O . ALA A 1 101 ? 11.134 2.975 -11.087 1.00 72.69 101 ALA A O 1
ATOM 833 N N . HIS A 1 102 ? 9.113 2.483 -11.927 1.00 80.62 102 HIS A N 1
ATOM 834 C CA . HIS A 1 102 ? 8.317 3.236 -10.959 1.00 80.62 102 HIS A CA 1
ATOM 835 C C . HIS A 1 102 ? 7.590 2.267 -10.032 1.00 80.62 102 HIS A C 1
ATOM 837 O O . HIS A 1 102 ? 6.948 1.325 -10.498 1.00 80.62 102 HIS A O 1
ATOM 843 N N . PHE A 1 103 ? 7.652 2.519 -8.725 1.00 81.06 103 PHE A N 1
ATOM 844 C CA . PHE A 1 103 ? 7.160 1.598 -7.701 1.00 81.06 103 PHE A CA 1
ATOM 845 C C . PHE A 1 103 ? 6.033 2.215 -6.869 1.00 81.06 103 PHE A C 1
ATOM 847 O O . PHE A 1 103 ? 6.079 3.393 -6.514 1.00 81.06 103 PHE A O 1
ATOM 854 N N . THR A 1 104 ? 5.030 1.416 -6.509 1.00 78.12 104 THR A N 1
ATOM 855 C CA . THR A 1 104 ? 3.995 1.791 -5.535 1.00 78.12 104 THR A CA 1
ATOM 856 C C . THR A 1 104 ? 3.623 0.598 -4.666 1.00 78.12 104 THR A C 1
ATOM 858 O O . THR A 1 104 ? 3.274 -0.469 -5.167 1.00 78.12 104 THR A O 1
ATOM 861 N N . ILE A 1 105 ? 3.679 0.789 -3.347 1.00 77.06 105 ILE A N 1
ATOM 862 C CA . ILE A 1 105 ? 3.259 -0.208 -2.356 1.00 77.06 105 ILE A CA 1
ATOM 863 C C . ILE A 1 105 ? 1.790 0.036 -2.016 1.00 77.06 105 ILE A C 1
ATOM 865 O O . ILE A 1 105 ? 1.404 1.153 -1.673 1.00 77.06 105 ILE A O 1
ATOM 869 N N . LEU A 1 106 ? 0.987 -1.022 -2.084 1.00 75.25 106 LEU A N 1
ATOM 870 C CA . LEU A 1 106 ? -0.436 -1.016 -1.767 1.00 75.25 106 LEU A CA 1
ATOM 871 C C . LEU A 1 106 ? -0.706 -1.829 -0.511 1.00 75.25 106 LEU A C 1
ATOM 873 O O . LEU A 1 106 ? -0.327 -3.000 -0.391 1.00 75.25 106 LEU A O 1
ATOM 877 N N . HIS A 1 107 ? -1.448 -1.217 0.404 1.00 68.00 107 HIS A N 1
ATOM 878 C CA . HIS A 1 107 ? -1.929 -1.875 1.609 1.00 68.00 107 HIS A CA 1
ATOM 879 C C . HIS A 1 107 ? -3.358 -2.378 1.390 1.00 68.00 107 HIS A C 1
ATOM 881 O O . HIS A 1 107 ? -4.312 -1.931 2.025 1.00 68.00 107 HIS A O 1
ATOM 887 N N . LEU A 1 108 ? -3.504 -3.326 0.464 1.00 63.78 108 LEU A N 1
ATOM 888 C CA . LEU A 1 108 ? -4.767 -4.012 0.209 1.00 63.78 108 LEU A CA 1
ATOM 889 C C . LEU A 1 108 ? -4.979 -5.079 1.286 1.00 63.78 108 LEU A C 1
ATOM 891 O O . LEU A 1 108 ? -4.301 -6.105 1.303 1.00 63.78 108 LEU A O 1
ATOM 895 N N . LYS A 1 109 ? -5.929 -4.845 2.194 1.00 59.56 109 LYS A N 1
ATOM 896 C CA . LYS A 1 109 ? -6.423 -5.895 3.090 1.00 59.56 109 LYS A CA 1
ATOM 897 C C . LYS A 1 109 ? -7.274 -6.838 2.239 1.00 59.56 109 LYS A C 1
ATOM 899 O O . LYS A 1 109 ? -8.382 -6.476 1.856 1.00 59.56 109 LYS A O 1
ATOM 904 N N . THR A 1 110 ? -6.739 -8.003 1.881 1.00 51.47 110 THR A N 1
ATOM 905 C CA . THR A 1 110 ? -7.510 -9.034 1.175 1.00 51.47 110 THR A CA 1
ATOM 906 C C . THR A 1 110 ? -8.649 -9.499 2.086 1.00 51.47 110 THR A C 1
ATOM 908 O O . THR A 1 110 ? -8.348 -9.932 3.202 1.00 51.47 110 THR A O 1
ATOM 911 N N . PRO A 1 111 ? -9.923 -9.394 1.670 1.00 45.19 111 PRO A N 1
ATOM 912 C CA . PRO A 1 111 ? -11.018 -10.002 2.407 1.00 45.19 111 PRO A CA 1
ATOM 913 C C . PRO A 1 111 ? -10.897 -11.521 2.240 1.00 45.19 111 PRO A C 1
ATOM 915 O O . PRO A 1 111 ? -11.087 -12.036 1.141 1.00 45.19 111 PRO A O 1
ATOM 918 N N . TYR A 1 112 ? -10.503 -12.209 3.308 1.00 40.50 112 TYR A N 1
ATOM 919 C CA . TYR A 1 112 ? -10.725 -13.642 3.484 1.00 40.50 112 TYR A CA 1
ATOM 920 C C . TYR A 1 112 ? -11.700 -13.804 4.641 1.00 40.50 112 TYR A C 1
ATOM 922 O O . TYR A 1 112 ? -11.486 -13.108 5.663 1.00 40.50 112 TYR A O 1
#

Secondary structure (DSSP, 8-state):
---PPPHHHHHHHHHHHHHHHHHHHHHHHHHHHHHHHHHHHHHHHHHHHHHHHHHHT-SSPEEEEEEE-TTT--EEEEEEES-SSPP-TTSGGG--GGG--EEEEE------

Foldseek 3Di:
DDDDDDPVNVVVVVVVVVVVCVVVVVVVVVVVVVVLVVVLVVVVVVVVVVLVVVVVVDPFDKDWDWDADPPQRKIKIKIWTDDPDDADPVCRPPDDPVGVIDMDIGPDPDDD

Sequence (112 aa):
MQKGFTLLEILIALLIISVLLTLSLPAWQQHRQQNILQKEQQKLYIFLRQIQARVENSSDIWFLIANRHQMTQRWCLTAQIKSDKLCDCLNPQHCPQEVSAHFTILHLKTPY